Protein AF-A0A1G8J254-F1 (afdb_monomer)

Foldseek 3Di:
DLVVLLVQLCCCVPVVVHHSLVSLVVVCVVVVCVVVDDSVVSVVVNVVVVVVVVVVVVVVD

Solvent-accessible surface area (backbone atoms only — not comparable to full-atom val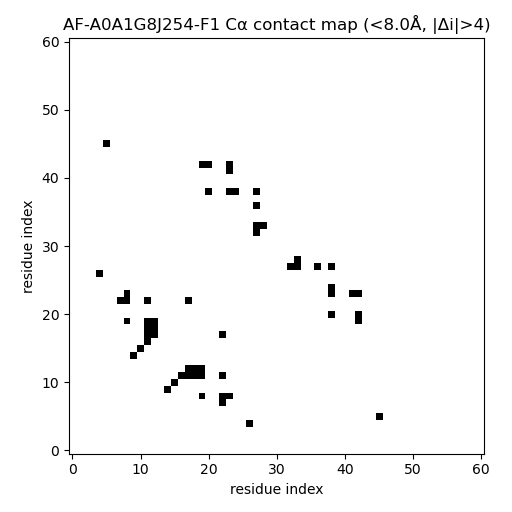ues): 3569 Å² total; per-residue (Å²): 104,74,71,52,52,53,50,51,39,49,45,34,40,74,77,65,72,40,54,57,67,62,46,48,55,53,50,30,56,76,68,71,31,67,91,77,56,63,63,67,59,55,50,51,53,51,53,53,50,55,50,52,56,51,50,58,55,60,74,76,107

Secondary structure (DSSP, 8-state):
-HHHHHHHHHHHHHTS---HHHHHHHHHHHTT-TTTS-HHHHHHHHHHHHHHHHHHHHHT-

Mean predicted aligned error: 3.42 Å

Structure (mmCIF, N/CA/C/O backbone):
data_AF-A0A1G8J254-F1
#
_entry.id   AF-A0A1G8J254-F1
#
loop_
_atom_site.group_PDB
_atom_site.id
_atom_site.type_symbol
_atom_site.label_atom_id
_atom_site.label_alt_id
_atom_site.label_comp_id
_atom_site.label_asym_id
_atom_site.label_entity_id
_atom_site.label_seq_id
_atom_site.pdbx_PDB_ins_code
_atom_site.Cartn_x
_atom_site.Cartn_y
_atom_site.Cartn_z
_atom_site.occupancy
_atom_site.B_iso_or_equiv
_atom_site.auth_seq_id
_atom_site.auth_comp_id
_atom_site.auth_asym_id
_atom_site.auth_atom_id
_atom_site.pdbx_PDB_model_num
ATOM 1 N N . MET A 1 1 ? -7.564 -9.511 -4.386 1.00 75.06 1 MET A N 1
ATOM 2 C CA . MET A 1 1 ? -6.647 -9.333 -3.238 1.00 75.06 1 MET A CA 1
ATOM 3 C C . MET A 1 1 ? -5.236 -8.825 -3.575 1.00 75.06 1 MET A C 1
ATOM 5 O O . MET A 1 1 ? -5.022 -7.643 -3.381 1.00 75.06 1 MET A O 1
ATOM 9 N N . LYS A 1 2 ? -4.25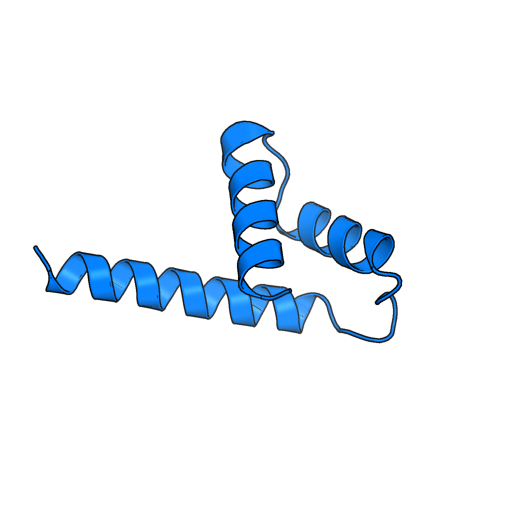0 -9.596 -4.087 1.00 79.31 2 LYS A N 1
ATOM 10 C CA . LYS A 1 2 ? -2.869 -9.053 -4.280 1.00 79.31 2 LYS A CA 1
ATOM 11 C C . LYS A 1 2 ? -2.784 -7.905 -5.304 1.00 79.31 2 LYS A C 1
ATOM 13 O O . LYS A 1 2 ? -2.217 -6.860 -5.005 1.00 79.31 2 LYS A O 1
ATOM 18 N N . ALA A 1 3 ? -3.358 -8.094 -6.495 1.00 82.75 3 ALA A N 1
ATOM 19 C CA . ALA A 1 3 ? -3.397 -7.059 -7.536 1.00 82.75 3 ALA A CA 1
ATOM 20 C C . ALA A 1 3 ? -4.202 -5.825 -7.093 1.00 82.75 3 ALA A C 1
ATOM 22 O O . ALA A 1 3 ? -3.831 -4.693 -7.369 1.00 82.75 3 ALA A O 1
ATOM 23 N N . GLU A 1 4 ? -5.273 -6.065 -6.351 1.00 93.25 4 GLU A N 1
ATOM 24 C CA . GLU A 1 4 ? -6.153 -5.046 -5.792 1.00 93.25 4 GLU A CA 1
ATOM 25 C C . GLU A 1 4 ? -5.466 -4.200 -4.714 1.00 93.25 4 GLU A C 1
ATOM 27 O O . GLU A 1 4 ? -5.483 -2.979 -4.818 1.00 93.25 4 GLU A O 1
ATOM 32 N N . LEU A 1 5 ? -4.770 -4.829 -3.757 1.00 95.12 5 LEU A N 1
ATOM 33 C CA . LEU A 1 5 ? -3.929 -4.133 -2.783 1.00 95.12 5 LEU A CA 1
ATOM 34 C C . LEU A 1 5 ? -2.909 -3.250 -3.505 1.00 95.12 5 LEU A C 1
ATOM 36 O O . LEU A 1 5 ? -2.793 -2.070 -3.207 1.00 95.12 5 LEU A O 1
ATOM 40 N N . TYR A 1 6 ? -2.177 -3.780 -4.487 1.00 96.31 6 TYR A N 1
ATOM 41 C CA . TYR A 1 6 ? -1.125 -3.007 -5.153 1.00 96.31 6 TYR A CA 1
ATOM 42 C C . TYR A 1 6 ? -1.675 -1.828 -5.953 1.00 96.31 6 TYR A C 1
ATOM 44 O O . TYR A 1 6 ? -1.117 -0.734 -5.865 1.00 96.31 6 TYR A O 1
ATOM 52 N N . SER A 1 7 ? -2.779 -2.020 -6.674 1.00 96.00 7 SER A N 1
ATOM 53 C CA . SER A 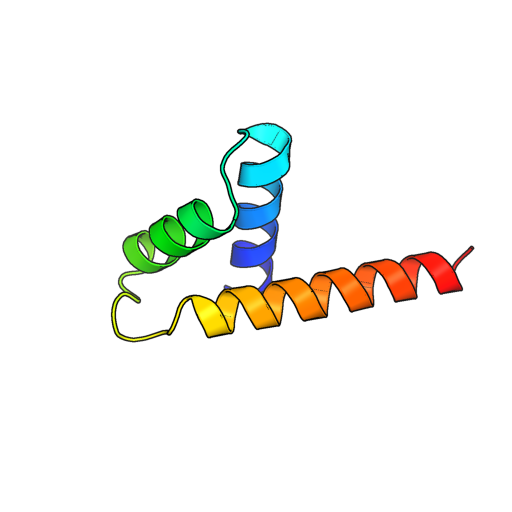1 7 ? -3.471 -0.934 -7.371 1.00 96.00 7 SER A CA 1
ATOM 54 C C . SER A 1 7 ? -3.976 0.127 -6.395 1.00 96.00 7 SER A C 1
ATOM 56 O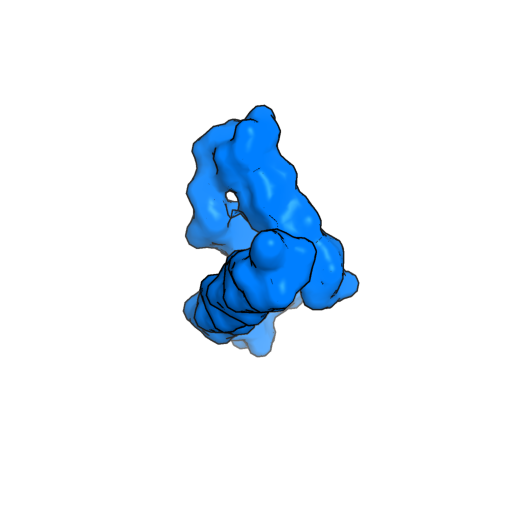 O . SER A 1 7 ? -3.734 1.310 -6.619 1.00 96.00 7 SER A O 1
ATOM 58 N N . PHE A 1 8 ? -4.581 -0.281 -5.276 1.00 97.44 8 PHE A N 1
ATOM 59 C CA . P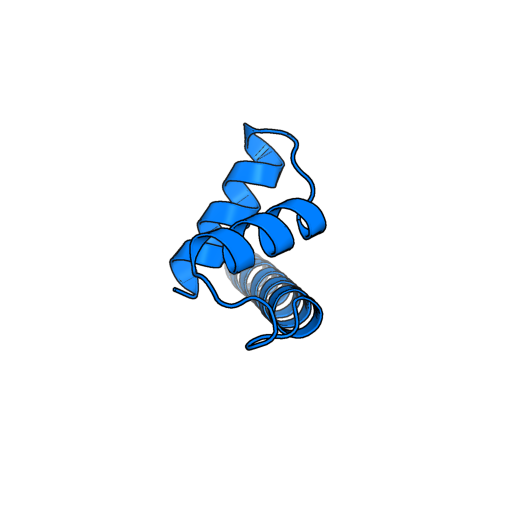HE A 1 8 ? -5.041 0.625 -4.224 1.00 97.44 8 PHE A CA 1
ATOM 60 C C . PHE A 1 8 ? -3.895 1.457 -3.635 1.00 97.44 8 PHE A C 1
ATOM 62 O O . PHE A 1 8 ? -4.001 2.677 -3.528 1.00 97.44 8 PHE A O 1
ATOM 69 N N . LEU A 1 9 ? -2.762 0.819 -3.319 1.00 97.75 9 LEU A N 1
ATOM 70 C CA . LEU A 1 9 ? -1.577 1.499 -2.790 1.00 97.75 9 LEU A CA 1
ATOM 71 C C . LEU A 1 9 ? -1.005 2.521 -3.780 1.00 97.75 9 LEU A C 1
ATOM 73 O O . LEU A 1 9 ? -0.608 3.615 -3.373 1.00 97.75 9 LEU A O 1
ATOM 77 N N . LEU A 1 10 ? -0.934 2.175 -5.067 1.00 97.38 10 LEU A N 1
ATOM 78 C CA . LEU A 1 10 ? -0.420 3.072 -6.102 1.00 97.38 10 LEU A CA 1
ATOM 79 C C . LEU A 1 10 ? -1.363 4.253 -6.347 1.00 97.38 10 LEU A C 1
ATOM 81 O O . LEU A 1 10 ? -0.892 5.388 -6.375 1.00 97.38 10 LEU A O 1
ATOM 85 N N . ASP A 1 11 ? -2.666 4.002 -6.468 1.00 97.94 11 ASP A N 1
ATOM 86 C CA . ASP A 1 11 ? -3.679 5.046 -6.642 1.00 97.94 11 ASP A CA 1
ATOM 87 C C . ASP A 1 11 ? -3.651 6.038 -5.474 1.00 97.94 11 ASP A C 1
ATOM 89 O O . ASP A 1 11 ? -3.505 7.246 -5.663 1.00 97.94 11 ASP A O 1
ATOM 93 N N . ASN A 1 12 ? -3.658 5.524 -4.244 1.00 98.12 12 ASN A N 1
ATOM 94 C CA . ASN A 1 12 ? -3.573 6.357 -3.056 1.00 98.12 12 ASN A CA 1
ATOM 95 C C . ASN A 1 12 ? -2.291 7.193 -3.016 1.00 98.12 12 ASN A C 1
ATOM 97 O O . ASN A 1 12 ? -2.351 8.379 -2.685 1.00 98.12 12 ASN A O 1
ATOM 101 N N . LYS A 1 13 ? -1.143 6.622 -3.397 1.00 97.69 13 LYS A N 1
ATOM 102 C CA . LYS A 1 13 ? 0.122 7.362 -3.388 1.00 97.69 13 LYS A CA 1
ATOM 103 C C . LYS A 1 13 ? 0.188 8.448 -4.451 1.00 97.69 13 LYS A C 1
ATOM 105 O O . LYS A 1 13 ? 0.640 9.550 -4.140 1.00 97.69 13 LYS A O 1
ATOM 110 N N . PHE A 1 14 ? -0.184 8.128 -5.685 1.00 97.19 14 PHE A N 1
ATOM 111 C CA . PHE A 1 14 ? 0.094 8.986 -6.836 1.00 97.19 14 PHE A CA 1
ATOM 112 C C . PHE A 1 14 ? -1.073 9.894 -7.219 1.00 97.19 14 PHE A C 1
ATOM 114 O O . PHE A 1 14 ? -0.821 10.999 -7.685 1.00 97.19 14 PHE A O 1
ATOM 121 N N . ASN A 1 15 ? -2.315 9.486 -6.951 1.00 97.88 15 ASN A N 1
ATOM 122 C CA . ASN A 1 15 ? -3.501 10.270 -7.302 1.00 97.88 15 ASN A CA 1
ATOM 123 C C . ASN A 1 15 ? -4.105 10.999 -6.094 1.0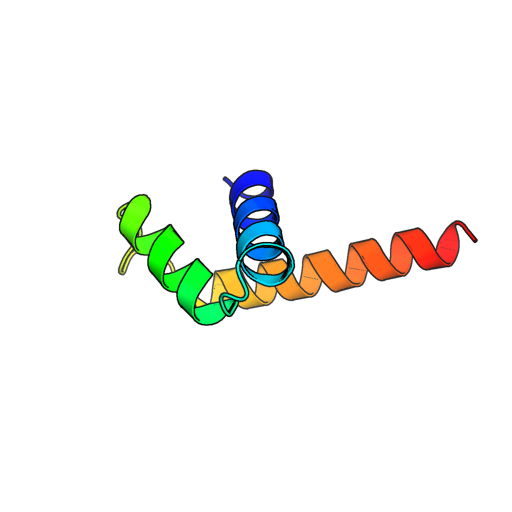0 97.88 15 ASN A C 1
ATOM 125 O O . ASN A 1 15 ? -4.721 12.046 -6.260 1.00 97.88 15 ASN A O 1
ATOM 129 N N . LYS A 1 16 ? -3.918 10.475 -4.873 1.00 97.12 16 LYS A N 1
ATOM 130 C CA . LYS A 1 16 ? -4.530 11.029 -3.646 1.00 97.12 16 LYS A CA 1
ATOM 131 C C . LYS A 1 16 ? -3.523 11.561 -2.620 1.00 97.12 16 LYS A C 1
ATOM 133 O O . LYS A 1 16 ? -3.926 12.097 -1.593 1.00 97.12 16 LYS A O 1
ATOM 138 N N . GLY A 1 17 ? -2.218 11.400 -2.858 1.00 97.31 17 GLY A N 1
ATOM 139 C CA . GLY A 1 17 ? -1.157 11.870 -1.957 1.00 97.31 17 GLY A CA 1
ATOM 140 C C . GLY A 1 17 ? -1.063 11.127 -0.614 1.00 97.31 17 GLY A C 1
ATOM 141 O O . GLY A 1 17 ? -0.353 11.569 0.289 1.00 97.31 17 GLY A O 1
ATOM 142 N N . VAL A 1 18 ? -1.744 9.990 -0.462 1.00 98.19 18 VAL A N 1
ATOM 143 C CA . VAL A 1 18 ? -1.765 9.197 0.772 1.00 98.19 18 VAL A CA 1
ATOM 144 C C . VAL A 1 18 ? -0.533 8.291 0.841 1.00 98.19 18 VAL A C 1
ATOM 146 O O . VAL A 1 18 ? -0.105 7.675 -0.133 1.00 98.19 18 VAL A O 1
ATOM 149 N N . MET A 1 19 ? 0.074 8.193 2.021 1.00 98.00 19 MET A N 1
ATOM 150 C CA . MET A 1 19 ? 1.244 7.340 2.228 1.00 98.00 19 MET A CA 1
ATOM 151 C C . MET A 1 19 ? 0.876 5.852 2.192 1.00 98.00 19 MET A C 1
ATOM 153 O O . MET A 1 19 ? -0.206 5.454 2.624 1.00 98.00 19 MET A O 1
ATOM 157 N N . PHE A 1 20 ? 1.813 5.010 1.741 1.00 97.88 20 PHE A N 1
ATOM 158 C CA . PHE A 1 20 ? 1.598 3.560 1.664 1.00 97.88 20 PHE A CA 1
ATOM 159 C C . PHE A 1 20 ? 1.240 2.944 3.015 1.00 97.88 20 PHE A C 1
ATOM 161 O O . PHE A 1 20 ? 0.361 2.098 3.055 1.00 97.88 20 PHE A O 1
ATOM 168 N N . LYS A 1 21 ? 1.868 3.393 4.112 1.00 97.62 21 LYS A N 1
ATOM 169 C CA . LYS A 1 21 ? 1.569 2.897 5.464 1.00 97.62 21 LYS A CA 1
ATOM 170 C C . LYS A 1 21 ? 0.091 3.103 5.817 1.00 97.62 21 LYS A C 1
ATOM 172 O O . LYS A 1 21 ? -0.616 2.131 6.027 1.00 97.62 21 LYS A O 1
ATOM 177 N N . LYS A 1 22 ? -0.388 4.348 5.713 1.00 98.25 22 LYS A N 1
ATOM 178 C CA . LYS A 1 22 ? -1.797 4.701 5.940 1.00 98.25 22 LYS A CA 1
ATOM 179 C C . LYS A 1 22 ? -2.755 3.945 5.016 1.00 98.25 22 LYS A C 1
ATOM 181 O O . LYS A 1 22 ? -3.849 3.585 5.417 1.00 98.25 22 LYS A O 1
ATOM 186 N N . SER A 1 23 ? -2.346 3.693 3.775 1.00 98.38 23 SER A N 1
ATOM 187 C CA . SER A 1 23 ? -3.163 2.910 2.844 1.00 98.38 23 SER A CA 1
ATOM 188 C C . SER A 1 23 ? -3.216 1.427 3.230 1.00 98.38 23 SER A C 1
ATOM 190 O O . SER A 1 23 ? -4.253 0.800 3.076 1.00 98.38 23 SER A O 1
ATOM 192 N N . ILE A 1 24 ? -2.129 0.849 3.743 1.00 97.94 24 ILE A N 1
ATOM 193 C CA . ILE A 1 24 ? -2.135 -0.536 4.231 1.00 97.94 24 ILE A CA 1
ATOM 194 C C . ILE A 1 24 ? -3.031 -0.661 5.468 1.00 97.94 24 ILE A C 1
ATOM 196 O O . ILE A 1 24 ? -3.862 -1.563 5.478 1.00 97.94 24 ILE A O 1
ATOM 200 N N . GLU A 1 25 ? -2.919 0.261 6.430 1.00 97.94 25 GLU A N 1
ATOM 201 C CA . GLU A 1 25 ? -3.798 0.351 7.613 1.00 97.94 25 GLU A CA 1
ATOM 202 C C . GLU A 1 25 ? -5.282 0.383 7.181 1.00 97.94 25 GLU A C 1
ATOM 204 O O . GLU A 1 25 ? -6.072 -0.479 7.556 1.00 97.94 25 GLU A O 1
ATOM 209 N N . G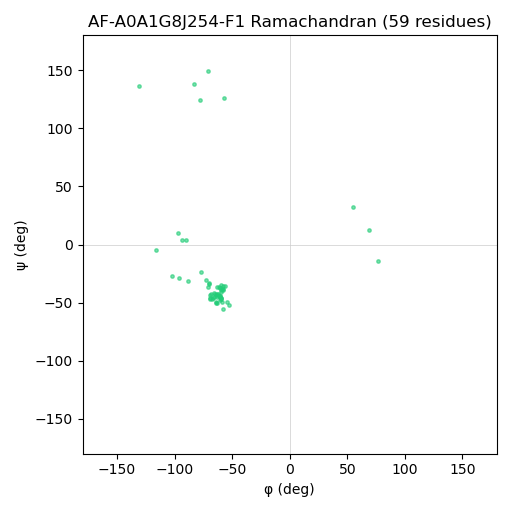LN A 1 26 ? -5.644 1.289 6.263 1.00 97.88 26 GLN A N 1
ATOM 210 C CA . GLN A 1 26 ? -7.008 1.386 5.721 1.00 97.88 26 GLN A CA 1
ATOM 211 C C . GLN A 1 26 ? -7.475 0.116 5.001 1.00 97.88 26 GLN A C 1
ATOM 213 O O . GLN A 1 26 ? -8.649 -0.242 5.063 1.00 97.88 26 GLN A O 1
ATOM 218 N N . PHE A 1 27 ? -6.576 -0.553 4.277 1.00 97.19 27 PHE A N 1
ATOM 219 C CA . PHE A 1 27 ? -6.912 -1.765 3.538 1.00 97.19 27 PHE A CA 1
ATOM 220 C C . PHE A 1 27 ? -7.208 -2.928 4.489 1.00 97.19 27 PHE A C 1
ATOM 222 O O . PHE A 1 27 ? -8.178 -3.652 4.278 1.00 97.19 27 PHE A O 1
ATOM 229 N N . VAL A 1 28 ? -6.398 -3.112 5.538 1.00 97.12 28 VAL A N 1
ATOM 230 C CA . VAL A 1 28 ? -6.629 -4.194 6.508 1.00 97.12 28 VAL A CA 1
ATOM 231 C C . VAL A 1 28 ? -7.863 -3.938 7.366 1.00 97.12 28 VAL A C 1
ATOM 233 O O . VAL A 1 28 ? -8.560 -4.894 7.689 1.00 97.12 28 VAL A O 1
ATOM 236 N N . GLU A 1 29 ? -8.176 -2.679 7.678 1.00 97.25 29 GLU A N 1
ATOM 237 C CA . GLU A 1 29 ? -9.435 -2.300 8.329 1.00 97.25 29 GLU A CA 1
ATOM 238 C C . GLU A 1 29 ? -10.642 -2.610 7.439 1.00 97.25 29 GLU A C 1
ATOM 240 O O . GLU A 1 29 ? -11.569 -3.282 7.880 1.00 97.25 29 GLU A O 1
ATOM 245 N N . HIS A 1 30 ? -10.613 -2.183 6.172 1.00 96.06 30 HIS A N 1
ATOM 246 C CA . HIS A 1 30 ? -11.725 -2.379 5.237 1.00 96.06 30 HIS A CA 1
ATOM 247 C C . HIS A 1 30 ? -12.077 -3.855 5.013 1.00 96.06 30 HIS A C 1
ATOM 249 O O . HIS A 1 30 ? -13.245 -4.188 4.832 1.00 96.06 30 HIS A O 1
ATOM 255 N N . TYR A 1 31 ? -11.068 -4.728 5.032 1.00 96.19 31 TYR A N 1
ATOM 256 C CA . TYR A 1 31 ? -11.228 -6.169 4.835 1.00 96.19 31 TYR A CA 1
ATOM 257 C C . TYR A 1 31 ? -11.308 -6.974 6.139 1.00 96.19 31 TYR A C 1
ATOM 259 O O . TYR A 1 31 ? -11.231 -8.199 6.086 1.00 96.19 31 TYR A O 1
ATOM 267 N N . GLU A 1 32 ? -11.425 -6.315 7.298 1.00 96.69 32 GLU A N 1
ATOM 268 C CA . GLU A 1 32 ? -11.488 -6.969 8.617 1.00 96.69 32 GLU A CA 1
ATOM 269 C C . GLU A 1 32 ? -10.295 -7.913 8.885 1.00 96.69 32 GLU A C 1
ATOM 271 O O . GLU A 1 32 ? -10.390 -8.923 9.578 1.00 96.69 32 GLU A O 1
ATOM 276 N N . MET A 1 33 ? -9.127 -7.573 8.333 1.00 95.62 33 MET A N 1
ATOM 277 C CA . MET A 1 33 ? -7.882 -8.341 8.455 1.00 95.62 33 MET A CA 1
ATOM 278 C C . MET A 1 33 ? -6.994 -7.863 9.610 1.00 95.62 33 MET A C 1
ATOM 280 O O . MET A 1 33 ? -5.873 -8.356 9.784 1.00 95.62 33 MET A O 1
ATOM 284 N N . VAL A 1 34 ? -7.472 -6.895 10.393 1.00 95.62 34 VAL A N 1
ATOM 285 C CA . VAL A 1 34 ? -6.773 -6.355 11.562 1.00 95.62 34 VAL A CA 1
ATOM 286 C C . VAL A 1 34 ? -6.459 -7.490 12.538 1.00 95.62 34 VAL A C 1
ATOM 288 O O . VAL A 1 34 ? -7.327 -8.272 12.912 1.00 95.62 34 VAL A O 1
ATOM 291 N N . GLY A 1 35 ? -5.188 -7.619 12.920 1.00 93.44 35 GLY A N 1
ATOM 292 C CA . GLY A 1 35 ? -4.707 -8.699 13.792 1.00 93.44 35 GLY A CA 1
ATOM 293 C C . GLY A 1 35 ? -4.550 -10.068 13.114 1.00 93.44 35 GLY A C 1
ATOM 294 O O . GLY A 1 35 ? -3.859 -10.925 13.659 1.00 93.44 35 GLY A O 1
ATOM 295 N N . LEU A 1 36 ? -5.108 -10.266 11.914 1.00 95.81 36 LEU A N 1
ATOM 296 C CA . LEU A 1 36 ? -4.949 -11.493 11.123 1.00 95.81 36 LEU A CA 1
ATOM 297 C C . LEU A 1 36 ? -3.714 -11.439 10.219 1.00 95.81 36 LEU A C 1
ATOM 299 O O . LEU A 1 36 ? -3.093 -12.464 9.940 1.00 95.81 36 LEU A O 1
ATOM 303 N N . VAL A 1 37 ? -3.347 -10.240 9.760 1.00 94.06 37 VAL A N 1
ATOM 304 C CA . VAL A 1 37 ? -2.177 -10.017 8.908 1.00 94.06 37 VAL A CA 1
ATOM 305 C C . VAL A 1 37 ? -1.331 -8.873 9.447 1.00 94.06 37 VAL A C 1
ATOM 307 O O . VAL A 1 37 ? -1.834 -7.815 9.814 1.00 94.06 37 VAL A O 1
ATOM 310 N N . GLN A 1 38 ? -0.013 -9.075 9.453 1.00 96.12 38 GLN A N 1
ATOM 311 C CA . GLN A 1 38 ? 0.937 -8.014 9.762 1.00 96.12 38 GLN A CA 1
ATOM 312 C C . GLN A 1 38 ? 1.106 -7.088 8.553 1.00 96.12 38 GLN A C 1
ATOM 314 O O . GLN A 1 38 ? 1.503 -7.512 7.465 1.00 96.12 38 GLN A O 1
ATOM 319 N N . GLU A 1 39 ? 0.875 -5.797 8.758 1.00 96.50 39 GLU A N 1
ATOM 320 C CA . GLU A 1 39 ? 1.038 -4.754 7.738 1.00 96.50 39 GLU A CA 1
ATOM 321 C C . GLU A 1 39 ? 2.453 -4.726 7.137 1.00 96.50 39 GLU A C 1
ATOM 323 O O . GLU A 1 39 ? 2.631 -4.532 5.933 1.00 96.50 39 GLU A O 1
ATOM 328 N N . GLU A 1 40 ? 3.468 -5.003 7.960 1.00 97.19 40 GLU A N 1
ATOM 329 C CA . GLU A 1 40 ? 4.872 -5.122 7.551 1.00 97.19 40 GLU A CA 1
ATOM 330 C C . GLU A 1 40 ? 5.060 -6.209 6.477 1.00 97.19 40 GLU A C 1
ATOM 332 O O . GLU A 1 40 ? 5.810 -6.028 5.512 1.00 97.19 40 GLU A O 1
ATOM 337 N N . THR A 1 41 ? 4.338 -7.329 6.583 1.00 96.31 41 THR A N 1
ATOM 338 C CA . THR A 1 41 ? 4.365 -8.399 5.578 1.00 96.31 41 THR A CA 1
ATOM 339 C C . THR A 1 41 ? 3.808 -7.910 4.242 1.00 96.31 41 THR A C 1
ATOM 341 O O . THR A 1 41 ? 4.408 -8.167 3.192 1.00 96.31 41 THR A O 1
ATOM 344 N N . LEU A 1 42 ? 2.706 -7.153 4.268 1.00 96.94 42 LEU A N 1
ATOM 345 C CA . LEU A 1 42 ? 2.106 -6.555 3.071 1.00 96.94 42 LEU A CA 1
ATOM 346 C C . LEU A 1 42 ? 3.046 -5.527 2.431 1.00 96.94 42 LEU A C 1
ATOM 348 O O . LEU A 1 42 ? 3.256 -5.553 1.213 1.00 96.94 42 LEU A O 1
ATOM 352 N N . MET A 1 43 ? 3.681 -4.685 3.249 1.00 97.75 43 MET A N 1
ATOM 353 C CA . MET A 1 43 ? 4.649 -3.689 2.793 1.00 97.75 43 MET A CA 1
ATOM 354 C C . MET A 1 43 ? 5.848 -4.347 2.100 1.00 97.75 43 MET A C 1
ATOM 356 O O . MET A 1 43 ? 6.211 -3.960 0.986 1.00 97.75 43 MET A O 1
ATOM 360 N N . ARG A 1 44 ? 6.441 -5.385 2.702 1.00 97.62 44 ARG 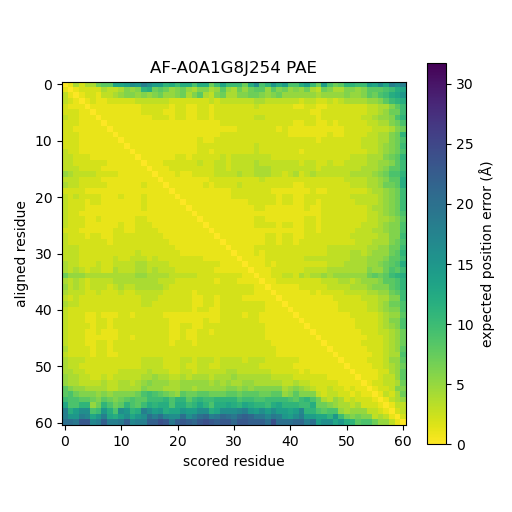A N 1
ATOM 361 C CA . ARG A 1 44 ? 7.576 -6.115 2.109 1.00 97.62 44 ARG A CA 1
ATOM 362 C C . ARG A 1 44 ? 7.200 -6.797 0.800 1.00 97.62 44 ARG A C 1
ATOM 364 O O . ARG A 1 44 ? 7.968 -6.740 -0.163 1.00 97.62 44 ARG A O 1
ATOM 371 N N . ALA A 1 45 ? 6.024 -7.422 0.738 1.00 96.44 45 ALA A N 1
ATOM 372 C CA . ALA A 1 45 ? 5.526 -8.036 -0.489 1.00 96.44 45 ALA A CA 1
ATOM 373 C C . ALA A 1 45 ? 5.364 -6.992 -1.607 1.00 96.44 45 ALA A C 1
ATOM 375 O O . ALA A 1 45 ? 5.801 -7.224 -2.737 1.00 96.44 45 ALA A O 1
ATOM 376 N N . PHE A 1 46 ? 4.802 -5.824 -1.283 1.00 96.81 46 PHE A N 1
ATOM 377 C CA . PHE A 1 46 ? 4.649 -4.712 -2.219 1.00 96.81 46 PHE A CA 1
ATOM 378 C C . PHE A 1 46 ? 5.995 -4.161 -2.710 1.00 96.81 46 PHE A C 1
ATOM 380 O O . PHE A 1 46 ? 6.186 -3.966 -3.912 1.00 96.81 46 PHE A O 1
ATOM 387 N N . GLN A 1 47 ? 6.962 -3.958 -1.812 1.00 96.12 47 GLN A N 1
ATOM 388 C CA . GLN A 1 47 ? 8.307 -3.497 -2.171 1.00 96.12 47 GLN A CA 1
ATOM 389 C C . GLN A 1 47 ? 9.024 -4.481 -3.104 1.00 96.12 47 GLN A C 1
ATOM 391 O O . GLN A 1 47 ? 9.602 -4.062 -4.109 1.00 96.12 47 GLN A O 1
ATOM 396 N N . ARG A 1 48 ? 8.946 -5.789 -2.814 1.00 96.81 48 ARG A N 1
ATOM 397 C CA . ARG A 1 48 ? 9.501 -6.838 -3.686 1.00 96.81 48 ARG A CA 1
ATOM 398 C C . ARG A 1 48 ? 8.873 -6.798 -5.073 1.00 96.81 48 ARG A C 1
ATOM 400 O O . ARG A 1 48 ? 9.595 -6.805 -6.064 1.00 96.81 48 ARG A O 1
ATOM 407 N N . TRP A 1 49 ? 7.548 -6.694 -5.148 1.00 95.88 49 TRP A N 1
ATOM 408 C CA . TRP A 1 49 ? 6.851 -6.585 -6.427 1.00 95.88 49 TRP A CA 1
ATOM 409 C C . TRP A 1 49 ? 7.279 -5.340 -7.221 1.00 95.88 49 TRP A C 1
ATOM 411 O O . TRP A 1 49 ? 7.599 -5.457 -8.401 1.00 95.88 49 TRP A O 1
ATOM 421 N N . ARG A 1 50 ? 7.388 -4.165 -6.583 1.00 94.56 50 ARG A N 1
ATOM 422 C CA . ARG A 1 50 ? 7.871 -2.941 -7.253 1.00 94.56 50 ARG A CA 1
ATOM 423 C C . ARG A 1 50 ? 9.280 -3.091 -7.821 1.00 94.56 50 ARG A C 1
ATOM 425 O O . ARG A 1 50 ? 9.551 -2.551 -8.892 1.00 94.56 50 ARG A O 1
ATOM 432 N N . LYS A 1 51 ? 10.170 -3.785 -7.103 1.00 94.81 51 LYS A N 1
ATOM 433 C CA . LYS A 1 51 ? 11.532 -4.062 -7.572 1.00 94.81 51 LYS A CA 1
ATOM 434 C C . LYS A 1 51 ? 11.505 -4.922 -8.839 1.00 94.81 51 LYS A C 1
ATOM 436 O O . LYS A 1 51 ? 12.073 -4.501 -9.840 1.00 94.81 51 LYS A O 1
ATOM 441 N N . LEU A 1 52 ? 10.759 -6.028 -8.823 1.00 94.06 52 LEU A N 1
ATOM 442 C CA . LEU A 1 52 ? 10.624 -6.928 -9.975 1.00 94.06 52 LEU A CA 1
ATOM 443 C C . LEU A 1 52 ? 10.043 -6.216 -11.202 1.00 94.06 52 LEU A C 1
ATOM 445 O O . LEU A 1 52 ? 10.611 -6.299 -12.280 1.00 94.06 52 LEU A O 1
ATOM 449 N N . VAL A 1 53 ? 8.972 -5.430 -11.038 1.00 90.62 53 VAL A N 1
ATOM 450 C CA . VAL A 1 53 ? 8.378 -4.669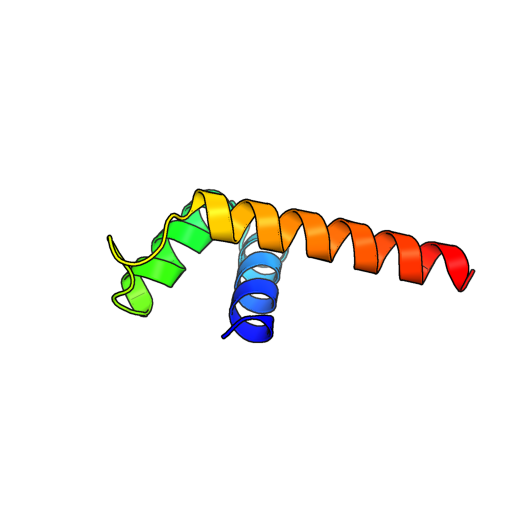 -12.154 1.00 90.62 53 VAL A CA 1
ATOM 451 C C . VAL A 1 53 ? 9.366 -3.655 -12.738 1.00 90.62 53 VAL A C 1
ATOM 453 O O . VAL A 1 53 ? 9.369 -3.414 -13.945 1.00 90.62 53 VAL A O 1
ATOM 456 N N . LYS A 1 54 ? 10.204 -3.032 -11.901 1.00 90.25 54 LYS A N 1
ATOM 457 C CA . LYS A 1 54 ? 11.239 -2.105 -12.375 1.00 90.25 54 LYS A CA 1
ATOM 458 C C . LYS A 1 54 ? 12.328 -2.844 -13.157 1.00 90.25 54 LYS A C 1
ATOM 460 O O . LYS A 1 54 ? 12.739 -2.350 -14.200 1.00 90.25 54 LYS A O 1
ATOM 465 N N . GLU A 1 55 ? 12.768 -4.001 -12.671 1.00 90.62 55 GLU A N 1
ATOM 466 C CA . GLU A 1 55 ? 13.772 -4.846 -13.330 1.00 90.62 55 GLU A CA 1
ATOM 467 C C . GLU A 1 55 ? 13.253 -5.405 -14.664 1.00 90.62 55 GLU A C 1
ATOM 469 O O . GLU A 1 55 ? 13.926 -5.276 -15.680 1.00 90.62 55 GLU A O 1
ATOM 474 N N . GLU A 1 56 ? 12.019 -5.914 -14.708 1.00 87.69 56 GLU A N 1
ATOM 475 C CA . GLU A 1 56 ? 11.377 -6.384 -15.945 1.00 87.69 56 GLU A CA 1
ATOM 476 C C . GLU A 1 56 ? 11.257 -5.280 -17.001 1.00 87.69 56 GLU A C 1
ATOM 478 O O . GLU A 1 56 ? 11.447 -5.533 -18.190 1.00 87.69 56 GLU A O 1
ATOM 483 N N . LYS A 1 57 ? 10.942 -4.048 -16.580 1.00 80.00 57 LYS A N 1
ATOM 484 C CA . LYS A 1 57 ? 10.906 -2.889 -17.483 1.00 80.00 57 LYS A CA 1
ATOM 485 C C . LYS A 1 57 ? 12.298 -2.479 -17.958 1.00 80.00 57 LYS A C 1
ATOM 487 O O . LYS A 1 57 ? 12.418 -2.030 -19.088 1.00 80.00 57 LYS A O 1
ATOM 492 N N . ALA A 1 58 ? 13.322 -2.628 -17.119 1.00 75.44 58 ALA A N 1
ATOM 493 C CA . ALA A 1 58 ? 14.700 -2.295 -17.468 1.00 75.44 58 ALA A CA 1
ATOM 494 C C . ALA A 1 58 ? 15.330 -3.298 -18.449 1.00 75.44 58 ALA A C 1
ATOM 496 O O . ALA A 1 58 ? 16.164 -2.899 -19.243 1.00 75.44 58 ALA A O 1
ATOM 497 N N . ILE A 1 59 ? 14.927 -4.573 -18.414 1.00 70.06 59 ILE A N 1
ATOM 498 C CA . ILE A 1 59 ? 15.421 -5.621 -19.331 1.00 70.06 59 ILE A CA 1
ATOM 499 C C . ILE A 1 59 ? 14.786 -5.514 -20.731 1.00 70.06 59 ILE A C 1
ATOM 501 O O . ILE A 1 59 ? 15.340 -6.013 -21.705 1.00 70.06 59 ILE A O 1
ATOM 505 N N . LYS A 1 60 ? 13.603 -4.897 -20.838 1.00 62.44 60 LYS A N 1
ATOM 506 C CA . LYS A 1 60 ? 12.855 -4.748 -22.100 1.00 62.44 60 LYS A CA 1
ATOM 507 C C . LYS A 1 60 ? 13.186 -3.462 -22.879 1.00 62.44 60 LYS A C 1
ATOM 509 O O . LYS A 1 60 ? 12.533 -3.210 -23.889 1.00 62.44 60 LYS A O 1
ATOM 514 N N . LEU A 1 61 ? 14.139 -2.662 -22.400 1.00 51.41 61 LEU A N 1
ATOM 515 C CA . LEU A 1 61 ? 14.665 -1.448 -23.039 1.00 51.41 61 LEU A CA 1
ATOM 516 C C . LEU A 1 61 ? 16.099 -1.700 -23.507 1.00 51.41 61 LEU A C 1
ATOM 518 O O . LEU A 1 61 ? 16.448 -1.151 -24.572 1.00 51.41 61 LEU A O 1
#

Sequence (61 aa):
MKAELYSFLLDNKFNKGVMFKKSIEQFVEHYEMVGLVQEETLMRAFQRWRKLVKEEKAIKL

Radius of gyration: 12.63 Å; Cα contacts (8 Å, |Δi|>4): 29; chains: 1; bounding box: 27×23×37 Å

pLDDT: mean 93.0, std 9.12, range [51.41, 98.38]

Organism: Bacteroides ovatus (NCBI:txid28116)